Protein AF-A0A4U0UQM5-F1 (afdb_monomer_lite)

Secondary structure (DSSP, 8-state):
-----HHHHHHHHHHHHHTT---HHHHHHHHHHGGGSTTSTT-HHHH--STTTTTPPPP-HHHHHHHHHHHHHHT----

Organism: NCBI:txid329884

Sequence (79 aa):
IEKHDSHERFDVSLKFFKEGKFKTEGFTNFLYSRVFFPNGGGDFEHKGTINQMLELPKEDLDEATKVAMERQQATGGGH

Radius of gyration: 20.08 Å; chains: 1; bounding box: 41×27×46 Å

Structure (mmCIF, N/CA/C/O backbone):
data_AF-A0A4U0UQM5-F1
#
_entry.id   AF-A0A4U0UQM5-F1
#
loop_
_atom_site.group_PDB
_atom_site.id
_atom_site.type_symbol
_atom_site.label_atom_id
_atom_site.label_alt_id
_atom_site.label_comp_id
_atom_site.label_asym_id
_atom_site.label_entity_id
_atom_site.label_seq_id
_atom_site.pdbx_PDB_ins_code
_atom_site.Cartn_x
_atom_site.Cartn_y
_atom_site.Cartn_z
_atom_site.occupancy
_atom_site.B_iso_or_equiv
_atom_site.auth_seq_id
_atom_site.auth_comp_id
_atom_site.auth_asym_id
_atom_site.auth_atom_id
_atom_site.pdbx_PDB_model_num
ATOM 1 N N . ILE A 1 1 ? 15.889 17.659 -2.493 1.00 51.53 1 ILE A N 1
ATOM 2 C CA . ILE A 1 1 ? 15.173 16.416 -2.864 1.00 51.53 1 ILE A CA 1
ATOM 3 C C . ILE A 1 1 ? 14.931 16.488 -4.361 1.00 51.53 1 ILE A C 1
ATOM 5 O O . ILE A 1 1 ? 14.244 17.402 -4.801 1.00 51.53 1 ILE A O 1
ATOM 9 N N . GLU A 1 2 ? 15.566 15.613 -5.130 1.00 65.75 2 GLU A N 1
ATOM 10 C CA . GLU A 1 2 ? 15.430 15.552 -6.588 1.00 65.75 2 GLU A CA 1
ATOM 11 C C . GLU A 1 2 ? 14.096 14.881 -6.965 1.00 65.75 2 GLU A C 1
ATOM 13 O O . GLU A 1 2 ? 13.702 13.873 -6.366 1.00 65.75 2 GLU A O 1
ATOM 18 N N . LYS A 1 3 ? 13.347 15.479 -7.900 1.00 64.19 3 LYS A N 1
ATOM 19 C CA . LYS A 1 3 ? 12.084 14.918 -8.401 1.00 64.19 3 LYS A CA 1
ATOM 20 C C . LYS A 1 3 ? 12.406 14.004 -9.578 1.00 64.19 3 LYS A C 1
ATOM 22 O O . LYS A 1 3 ? 12.880 14.489 -10.595 1.00 64.19 3 LYS A O 1
ATOM 27 N N . HIS A 1 4 ? 12.100 12.720 -9.439 1.00 63.84 4 HIS A N 1
ATOM 28 C CA . HIS A 1 4 ? 12.143 11.765 -10.547 1.00 63.84 4 HIS A CA 1
ATOM 29 C C . HIS A 1 4 ? 10.724 11.330 -10.886 1.00 63.84 4 HIS A C 1
ATOM 31 O O . HIS A 1 4 ? 9.877 11.239 -9.988 1.00 63.84 4 HIS A O 1
ATOM 37 N N . ASP A 1 5 ? 10.493 11.052 -12.163 1.00 83.06 5 ASP A N 1
ATOM 38 C CA . ASP A 1 5 ? 9.228 10.521 -12.650 1.00 83.06 5 ASP A CA 1
ATOM 39 C C . ASP A 1 5 ? 8.961 9.111 -12.085 1.00 83.06 5 ASP A C 1
ATOM 41 O O . ASP A 1 5 ? 9.885 8.337 -11.804 1.00 83.06 5 ASP A O 1
ATOM 45 N N . SER A 1 6 ? 7.688 8.772 -11.867 1.00 77.75 6 SER A N 1
ATOM 46 C CA . SER A 1 6 ? 7.306 7.478 -11.296 1.00 77.75 6 SER A CA 1
ATOM 47 C C . SER A 1 6 ? 7.618 6.315 -12.242 1.00 77.75 6 SER A C 1
ATOM 49 O O . SER A 1 6 ? 8.040 5.259 -11.760 1.00 77.75 6 SER A O 1
ATOM 51 N N . HIS A 1 7 ? 7.501 6.501 -13.562 1.00 83.25 7 HIS A N 1
ATOM 52 C CA . HIS A 1 7 ? 7.876 5.485 -14.547 1.00 83.25 7 HIS A CA 1
ATOM 53 C C . HIS A 1 7 ? 9.385 5.261 -14.574 1.00 83.25 7 HIS A C 1
ATOM 55 O O . HIS A 1 7 ? 9.831 4.116 -14.565 1.00 83.25 7 HIS A O 1
ATOM 61 N N . GLU A 1 8 ? 10.178 6.330 -14.517 1.00 84.25 8 GLU A N 1
ATOM 62 C CA . GLU A 1 8 ? 11.640 6.225 -14.476 1.00 84.25 8 GLU A CA 1
ATOM 63 C C . GLU A 1 8 ? 12.108 5.431 -13.244 1.00 84.25 8 GLU A C 1
ATOM 65 O O . GLU A 1 8 ? 12.917 4.503 -13.351 1.00 84.25 8 GLU A O 1
ATOM 70 N N . ARG A 1 9 ? 11.531 5.727 -12.070 1.00 81.06 9 ARG A N 1
ATOM 71 C CA . ARG A 1 9 ? 11.795 4.974 -10.833 1.00 81.06 9 ARG A CA 1
ATOM 72 C C . ARG A 1 9 ? 11.414 3.503 -10.965 1.00 81.06 9 ARG A C 1
ATOM 74 O O . ARG A 1 9 ? 12.161 2.646 -10.488 1.00 81.06 9 ARG A O 1
ATOM 81 N N . PHE A 1 10 ? 10.283 3.203 -11.599 1.00 84.31 10 PHE A N 1
ATOM 82 C CA . PHE A 1 10 ? 9.838 1.831 -11.829 1.00 84.31 10 PHE A CA 1
ATOM 83 C C . PHE A 1 10 ? 10.790 1.072 -12.760 1.00 84.31 10 PHE A C 1
ATOM 85 O O . PHE A 1 10 ? 11.211 -0.032 -12.422 1.00 84.31 10 PHE A O 1
ATOM 92 N N . ASP A 1 11 ? 11.187 1.668 -13.885 1.00 85.75 11 ASP A N 1
ATOM 93 C CA . ASP A 1 11 ? 12.039 1.029 -14.893 1.00 85.75 11 ASP A CA 1
ATOM 94 C C . ASP A 1 11 ? 13.441 0.722 -14.366 1.00 85.75 11 ASP A C 1
ATOM 96 O O . ASP A 1 11 ? 13.978 -0.369 -14.587 1.00 85.75 11 ASP A O 1
ATOM 100 N N . VAL A 1 12 ? 14.033 1.665 -13.632 1.00 84.00 12 VAL A N 1
ATOM 101 C CA . VAL A 1 12 ? 15.325 1.470 -12.963 1.00 84.00 12 VAL A CA 1
ATOM 102 C C . VAL A 1 12 ? 15.224 0.338 -11.939 1.00 84.00 12 VAL A C 1
ATOM 104 O O . VAL A 1 12 ? 16.063 -0.565 -11.907 1.00 84.00 12 VAL A O 1
ATOM 107 N N . SER A 1 13 ? 14.153 0.330 -11.149 1.00 79.50 13 SER A N 1
ATOM 108 C CA . SER A 1 13 ? 13.930 -0.677 -10.111 1.00 79.50 13 SER A CA 1
ATOM 109 C C . SER A 1 13 ? 13.633 -2.066 -10.683 1.00 79.50 13 SER A C 1
ATOM 111 O O . SER A 1 13 ? 14.111 -3.070 -10.156 1.00 79.50 13 SER A O 1
ATOM 113 N N . LEU A 1 14 ? 12.921 -2.142 -11.810 1.00 84.19 14 LEU A N 1
ATOM 114 C CA . LEU A 1 14 ? 12.632 -3.381 -12.529 1.00 84.19 14 LEU A CA 1
ATOM 115 C C . LEU A 1 14 ? 13.907 -4.036 -13.074 1.00 84.19 14 LEU A C 1
ATOM 117 O O . LEU A 1 14 ? 14.023 -5.262 -13.055 1.00 84.19 14 LEU A O 1
ATOM 121 N N . LYS A 1 15 ? 14.879 -3.242 -13.540 1.00 85.19 15 LYS A N 1
ATOM 122 C CA . LYS A 1 15 ? 16.191 -3.759 -13.964 1.00 85.19 15 LYS A CA 1
ATOM 123 C C . LYS A 1 15 ? 16.939 -4.379 -12.785 1.00 85.19 15 LYS A C 1
ATOM 125 O O .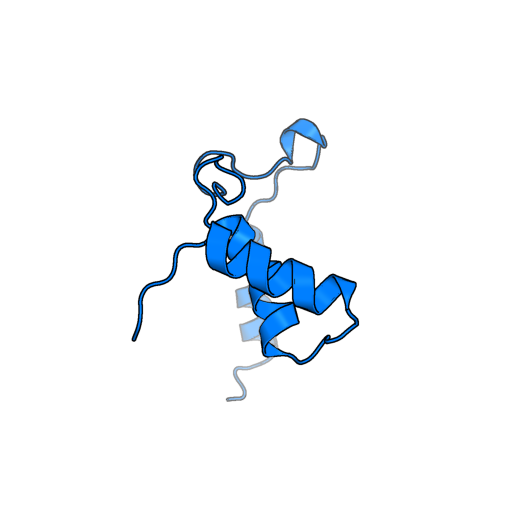 LYS A 1 15 ? 17.371 -5.524 -12.882 1.00 85.19 15 LYS A O 1
ATOM 130 N N . PHE A 1 16 ? 17.001 -3.686 -11.646 1.00 79.88 16 PHE A N 1
ATOM 131 C CA . PHE A 1 16 ? 17.628 -4.229 -10.437 1.00 79.88 16 PHE A CA 1
ATOM 132 C C . PHE A 1 16 ? 16.940 -5.498 -9.927 1.00 79.88 16 PHE A C 1
ATOM 134 O O . PHE A 1 16 ? 17.624 -6.444 -9.537 1.00 79.88 16 PHE A O 1
ATOM 141 N N . PHE A 1 17 ? 15.608 -5.552 -9.993 1.00 77.44 17 PHE A N 1
ATOM 142 C CA . PHE A 1 17 ? 14.836 -6.743 -9.645 1.00 77.44 17 PHE A CA 1
ATOM 143 C C . PHE A 1 17 ? 15.193 -7.939 -10.542 1.00 77.44 17 PHE A C 1
ATOM 145 O O . PHE A 1 17 ? 15.498 -9.018 -10.039 1.00 77.44 17 PHE A O 1
ATOM 152 N N . LYS A 1 18 ? 15.224 -7.746 -11.869 1.00 80.06 18 LYS A N 1
ATOM 153 C CA . LYS A 1 18 ? 15.584 -8.798 -12.842 1.00 80.06 18 LYS A CA 1
ATOM 154 C C . LYS A 1 18 ? 17.021 -9.297 -12.680 1.00 80.06 18 LYS A C 1
ATOM 156 O O . LYS A 1 18 ? 17.289 -10.468 -12.920 1.00 80.06 18 LYS A O 1
ATOM 161 N N . GLU A 1 19 ? 17.930 -8.423 -12.263 1.00 83.06 19 GLU A N 1
ATOM 162 C CA . GLU A 1 19 ? 19.340 -8.748 -12.016 1.00 83.06 19 GLU A CA 1
ATOM 163 C C . GLU A 1 19 ? 19.589 -9.379 -10.633 1.00 83.06 19 GLU A C 1
ATOM 165 O O . GLU A 1 19 ? 20.739 -9.598 -10.255 1.00 83.06 19 GLU A O 1
ATOM 170 N N . GLY A 1 20 ? 18.539 -9.644 -9.846 1.00 72.88 20 GLY A N 1
ATOM 171 C CA . GLY A 1 20 ? 18.667 -10.210 -8.501 1.00 72.88 20 GLY A CA 1
ATOM 172 C C . GLY A 1 20 ? 19.278 -9.245 -7.479 1.00 72.88 20 GLY A C 1
ATOM 173 O O . GLY A 1 20 ? 19.663 -9.648 -6.381 1.00 72.88 20 GLY A O 1
ATOM 174 N N . LYS A 1 21 ? 19.361 -7.951 -7.807 1.00 70.69 21 LYS A N 1
ATOM 175 C CA . LYS A 1 21 ? 19.893 -6.890 -6.943 1.00 70.69 21 LYS A CA 1
ATOM 176 C C . LYS A 1 21 ? 18.784 -6.359 -6.031 1.00 70.69 21 LYS A C 1
ATOM 178 O O . LYS A 1 21 ? 18.485 -5.169 -6.020 1.00 70.69 21 LYS A O 1
ATOM 183 N N . PHE A 1 22 ? 18.203 -7.256 -5.231 1.00 62.59 22 PHE A N 1
ATOM 184 C CA . PHE A 1 22 ? 17.112 -7.018 -4.270 1.00 62.59 22 PHE A CA 1
ATOM 185 C C . PHE A 1 22 ? 17.496 -6.144 -3.061 1.00 62.59 22 PHE A C 1
ATOM 187 O O . PHE A 1 22 ? 16.862 -6.231 -2.009 1.00 62.59 22 PHE A O 1
ATOM 194 N N . LYS A 1 23 ? 18.538 -5.306 -3.153 1.00 66.81 23 LYS A N 1
ATOM 195 C CA . LYS A 1 23 ? 18.827 -4.363 -2.067 1.00 66.81 23 LYS A CA 1
ATOM 196 C C . LYS A 1 23 ? 17.585 -3.493 -1.840 1.00 66.81 23 LYS A C 1
ATOM 198 O O . LYS A 1 23 ? 16.894 -3.124 -2.792 1.00 66.81 23 LYS A O 1
ATOM 203 N N . THR A 1 24 ? 17.301 -3.222 -0.570 1.00 63.44 24 THR A N 1
ATOM 204 C CA . THR A 1 24 ? 16.054 -2.639 -0.044 1.00 63.44 24 THR A CA 1
ATOM 205 C C . THR A 1 24 ? 15.509 -1.470 -0.866 1.00 63.44 24 THR A C 1
ATOM 207 O O . THR A 1 24 ? 14.302 -1.389 -1.076 1.00 63.44 24 THR A O 1
ATOM 210 N N . GLU A 1 25 ? 16.373 -0.606 -1.393 1.00 65.44 25 GLU A N 1
ATOM 211 C CA . GLU A 1 25 ? 15.988 0.579 -2.170 1.00 65.44 25 GLU A CA 1
ATOM 212 C C . GLU A 1 25 ? 15.375 0.248 -3.543 1.00 65.44 25 GLU A C 1
ATOM 214 O O . GLU A 1 25 ? 14.339 0.806 -3.904 1.00 65.44 25 GLU A O 1
ATOM 219 N N . GLY A 1 26 ? 15.959 -0.692 -4.296 1.00 65.44 26 GLY A N 1
ATOM 220 C CA . GLY A 1 26 ? 15.439 -1.102 -5.608 1.00 65.44 26 GLY A CA 1
ATOM 221 C C . GLY A 1 26 ? 14.133 -1.886 -5.488 1.00 65.44 26 GLY A C 1
ATOM 222 O O . GLY A 1 26 ? 13.203 -1.690 -6.264 1.00 65.44 26 GLY A O 1
ATOM 223 N N . PHE A 1 27 ? 14.019 -2.722 -4.457 1.00 69.06 27 PHE A N 1
ATOM 224 C CA . PHE A 1 27 ? 12.792 -3.470 -4.188 1.00 69.06 27 PHE A CA 1
ATOM 225 C C . PHE A 1 27 ? 11.640 -2.558 -3.735 1.00 69.06 27 PHE A C 1
ATOM 227 O O . PHE A 1 27 ? 10.520 -2.680 -4.228 1.00 69.06 27 PHE A O 1
ATOM 234 N N . THR A 1 28 ? 11.918 -1.592 -2.854 1.00 72.31 28 THR A N 1
ATOM 235 C CA . THR A 1 28 ? 10.907 -0.645 -2.353 1.00 72.31 28 THR A CA 1
ATOM 236 C C . THR A 1 28 ? 10.390 0.258 -3.471 1.00 72.31 28 THR A C 1
ATOM 238 O O . THR A 1 28 ? 9.181 0.418 -3.633 1.00 72.31 28 THR A O 1
ATOM 241 N N . ASN A 1 29 ? 11.283 0.801 -4.302 1.00 76.56 29 ASN A N 1
ATOM 242 C CA . ASN A 1 29 ? 10.876 1.636 -5.429 1.00 76.56 29 ASN A CA 1
ATOM 243 C C . ASN A 1 29 ? 10.070 0.851 -6.470 1.00 76.56 29 ASN A C 1
ATOM 245 O O . ASN A 1 29 ? 9.083 1.378 -6.982 1.00 76.56 29 ASN A O 1
ATOM 249 N N . PHE A 1 30 ? 10.423 -0.409 -6.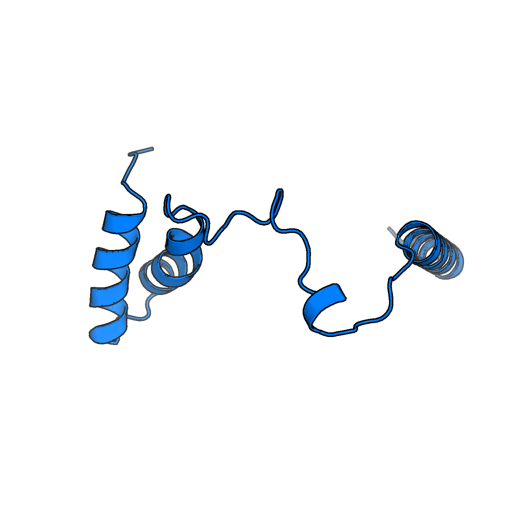748 1.00 78.44 30 PHE A N 1
ATOM 250 C CA . PHE A 1 30 ? 9.631 -1.272 -7.629 1.00 78.44 30 PHE A CA 1
ATOM 251 C C . PHE A 1 30 ? 8.195 -1.460 -7.115 1.00 78.44 30 PHE A C 1
ATOM 253 O O . PHE A 1 30 ? 7.248 -1.308 -7.886 1.00 78.44 30 PHE A O 1
ATOM 260 N N . LEU A 1 31 ? 8.027 -1.744 -5.819 1.00 77.06 31 LEU A N 1
ATOM 261 C CA . LEU A 1 31 ? 6.710 -1.982 -5.223 1.00 77.06 31 LEU A CA 1
ATOM 262 C C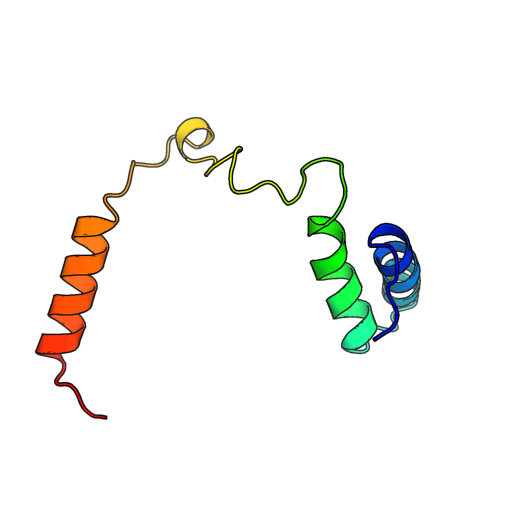 . LEU A 1 31 ? 5.817 -0.736 -5.230 1.00 77.06 31 LEU A C 1
ATOM 264 O O . LEU A 1 31 ? 4.642 -0.830 -5.579 1.00 77.06 31 LEU A O 1
ATOM 268 N N . TYR A 1 32 ? 6.362 0.426 -4.857 1.00 80.81 32 TYR A N 1
ATOM 269 C CA . TYR A 1 32 ? 5.537 1.604 -4.572 1.00 80.81 32 TYR A CA 1
ATOM 270 C C . TYR A 1 32 ? 5.458 2.627 -5.709 1.00 80.81 32 TYR A C 1
ATOM 272 O O . TYR A 1 32 ? 4.568 3.468 -5.689 1.00 80.81 32 TYR A O 1
ATOM 280 N N . SER A 1 33 ? 6.322 2.586 -6.727 1.00 83.69 33 SER A N 1
ATOM 281 C CA . SER A 1 33 ? 6.274 3.577 -7.823 1.00 83.69 33 SER A CA 1
ATOM 282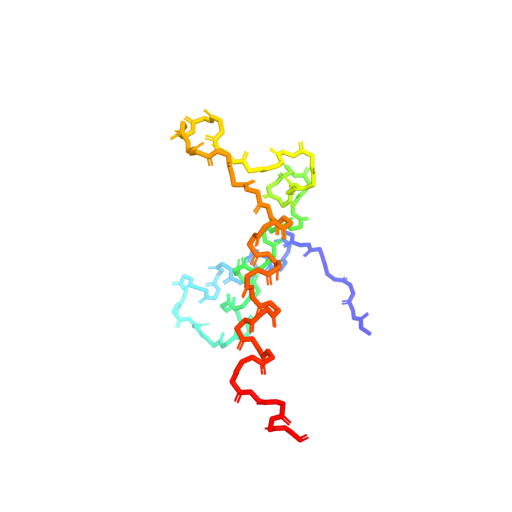 C C . SER A 1 33 ? 5.029 3.452 -8.708 1.00 83.69 33 SER A C 1
ATOM 284 O O . SER A 1 33 ? 4.491 4.466 -9.153 1.00 83.69 33 SER A O 1
ATOM 286 N N . ARG A 1 34 ? 4.522 2.229 -8.915 1.00 82.69 34 ARG A N 1
ATOM 287 C CA . ARG A 1 34 ? 3.388 1.951 -9.815 1.00 82.69 34 ARG A CA 1
ATOM 288 C C . ARG A 1 34 ? 2.077 2.613 -9.379 1.00 82.69 34 ARG A C 1
ATOM 290 O O . ARG A 1 34 ? 1.237 2.901 -10.227 1.00 82.69 34 ARG A O 1
ATOM 297 N N . VAL A 1 35 ? 1.896 2.872 -8.082 1.00 83.69 35 VAL A N 1
ATOM 298 C CA . VAL A 1 35 ? 0.688 3.537 -7.559 1.00 83.69 35 VAL A CA 1
ATOM 299 C C . VAL A 1 35 ? 0.540 4.960 -8.113 1.00 83.69 35 VAL A C 1
ATOM 301 O O . VAL A 1 35 ? -0.571 5.446 -8.278 1.00 83.69 35 VAL A O 1
ATOM 304 N N . PHE A 1 36 ? 1.655 5.600 -8.477 1.00 84.88 36 PHE A N 1
ATOM 305 C CA . PHE A 1 36 ? 1.698 6.969 -8.993 1.00 84.88 36 PHE A CA 1
ATOM 306 C C . PHE A 1 36 ? 1.640 7.049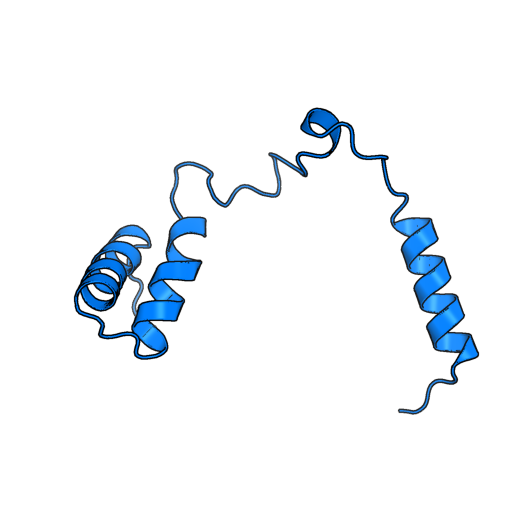 -10.524 1.00 84.88 36 PHE A C 1
ATOM 308 O O . PHE A 1 36 ? 1.963 8.089 -11.096 1.00 84.88 36 PHE A O 1
ATOM 315 N N . PHE A 1 37 ? 1.300 5.960 -11.216 1.00 84.44 37 PHE A N 1
ATOM 316 C CA . PHE A 1 37 ? 1.146 5.992 -12.669 1.00 84.44 37 PHE A CA 1
ATOM 317 C C . PHE A 1 37 ? -0.180 6.681 -13.038 1.00 84.44 37 PHE A C 1
ATOM 319 O O . PHE A 1 37 ? -1.195 6.463 -12.373 1.00 84.44 37 PHE A O 1
ATOM 326 N N . PRO A 1 38 ? -0.228 7.461 -14.134 1.00 82.06 38 PRO A N 1
ATOM 327 C CA . PRO A 1 38 ? -1.415 8.228 -14.522 1.00 82.06 38 PRO A CA 1
ATOM 328 C C . PRO A 1 38 ? -2.577 7.355 -15.025 1.00 82.06 38 PRO A C 1
ATOM 330 O O . PRO A 1 38 ? -3.659 7.858 -15.303 1.00 82.06 38 PRO A O 1
ATOM 333 N N . ASN A 1 39 ? -2.385 6.038 -15.131 1.00 82.00 39 ASN A N 1
ATOM 334 C CA . ASN A 1 39 ? -3.405 5.081 -15.565 1.00 82.00 39 ASN A CA 1
ATOM 335 C C . ASN A 1 39 ? -4.457 4.752 -14.484 1.00 82.00 39 ASN A C 1
ATOM 337 O O . ASN A 1 39 ? -5.256 3.831 -14.662 1.00 82.00 39 ASN A O 1
ATOM 341 N N . GLY A 1 40 ? -4.438 5.460 -13.350 1.00 76.44 40 GLY A N 1
ATOM 342 C CA . GLY A 1 40 ? -5.400 5.286 -12.262 1.00 76.44 40 GLY A CA 1
ATOM 343 C C . GLY A 1 40 ? -5.237 3.969 -11.501 1.00 76.44 40 GLY A C 1
ATOM 344 O O . GLY A 1 40 ? -6.193 3.498 -10.886 1.00 76.44 40 GLY A O 1
ATOM 345 N N . GLY A 1 41 ? -4.062 3.331 -11.561 1.00 80.00 41 GLY A N 1
ATOM 346 C CA . GLY A 1 41 ? -3.765 2.127 -10.777 1.00 80.00 41 GLY A CA 1
ATOM 347 C C . GLY A 1 41 ? -3.741 2.374 -9.264 1.00 80.00 41 GLY A C 1
ATOM 348 O O . GLY A 1 41 ? -4.036 1.460 -8.504 1.00 80.00 41 GLY A O 1
ATOM 349 N N . GLY A 1 42 ? -3.424 3.602 -8.844 1.00 80.75 42 GLY A N 1
ATOM 350 C CA . GLY A 1 42 ? -3.479 4.050 -7.450 1.00 80.75 42 GLY A CA 1
ATOM 351 C C . GLY A 1 42 ? -4.698 4.896 -7.090 1.00 80.75 42 GLY A C 1
ATOM 352 O O . GLY A 1 42 ? -4.704 5.521 -6.035 1.00 80.75 42 GLY A O 1
ATOM 353 N N . ASP A 1 43 ? -5.708 4.960 -7.959 1.00 81.31 43 ASP A N 1
ATOM 354 C CA . ASP A 1 43 ? -6.950 5.677 -7.667 1.00 81.31 43 ASP A CA 1
ATOM 355 C C . ASP A 1 43 ? -7.854 4.813 -6.780 1.00 81.31 43 ASP A C 1
ATOM 357 O O . ASP A 1 43 ? -8.687 4.048 -7.267 1.00 81.31 43 ASP A O 1
ATOM 361 N N . PHE A 1 44 ? -7.633 4.901 -5.469 1.00 78.50 44 PHE A N 1
ATOM 362 C CA . PHE A 1 44 ? -8.455 4.237 -4.454 1.00 78.50 44 PHE A CA 1
ATOM 363 C C . PHE A 1 44 ? -9.631 5.105 -3.993 1.00 78.50 44 PHE A C 1
ATOM 365 O O . PHE A 1 44 ? -10.590 4.583 -3.429 1.00 78.50 44 PHE A O 1
ATOM 372 N N . GLU A 1 45 ? -9.569 6.415 -4.241 1.00 76.19 45 GLU A N 1
ATOM 373 C CA . GLU A 1 45 ? -10.580 7.374 -3.792 1.00 76.19 45 GLU A CA 1
ATOM 374 C C . GLU A 1 45 ? -11.861 7.273 -4.625 1.00 76.19 45 GLU A C 1
ATOM 376 O O . GLU A 1 45 ? -12.952 7.224 -4.062 1.00 76.19 45 GLU A O 1
ATOM 381 N N . HIS A 1 46 ? -11.748 7.182 -5.955 1.00 81.19 46 HIS A N 1
ATOM 382 C CA . HIS A 1 46 ? -12.925 7.170 -6.832 1.00 81.19 46 HIS A CA 1
ATOM 383 C C . HIS A 1 46 ? -13.402 5.754 -7.160 1.00 81.19 46 HIS A C 1
ATOM 385 O O . HIS A 1 46 ? -14.591 5.544 -7.400 1.00 81.19 46 HIS A O 1
ATOM 391 N N . LYS A 1 47 ? -12.494 4.768 -7.174 1.00 76.56 47 LYS A N 1
ATOM 392 C CA . LYS A 1 47 ? -12.842 3.364 -7.457 1.00 76.56 47 LYS A CA 1
ATOM 393 C C . LYS A 1 47 ? -13.414 2.631 -6.246 1.00 76.56 47 LYS A C 1
ATOM 395 O O . LYS A 1 47 ? -14.112 1.637 -6.432 1.00 76.56 47 LYS A O 1
ATOM 400 N N . GLY A 1 48 ? -13.139 3.120 -5.035 1.00 76.50 48 GLY A N 1
ATOM 401 C CA . GLY A 1 48 ? -13.582 2.492 -3.793 1.00 76.50 48 GLY A CA 1
ATOM 402 C C . GLY A 1 48 ? -13.086 1.049 -3.641 1.00 76.50 48 GLY A C 1
ATOM 403 O O . GLY A 1 48 ? -12.105 0.629 -4.259 1.00 76.50 48 GLY A O 1
ATOM 404 N N . THR A 1 49 ? -13.763 0.271 -2.795 1.00 79.38 49 THR A N 1
ATOM 405 C CA . THR A 1 49 ? -13.491 -1.164 -2.638 1.00 79.38 49 THR A CA 1
ATOM 406 C C . THR A 1 49 ? -14.261 -1.984 -3.672 1.00 79.38 49 THR A C 1
ATOM 408 O O . THR A 1 49 ? -15.347 -1.615 -4.115 1.00 79.38 49 THR A O 1
ATOM 411 N N . ILE A 1 50 ? -13.743 -3.162 -4.019 1.00 83.69 50 ILE A N 1
ATOM 412 C CA . ILE A 1 50 ? -14.401 -4.094 -4.951 1.00 83.69 50 ILE A CA 1
ATOM 413 C C . ILE A 1 50 ? -15.466 -4.976 -4.275 1.00 83.69 50 ILE A C 1
ATOM 415 O O . ILE A 1 50 ? -15.839 -6.015 -4.814 1.00 83.69 50 ILE A O 1
ATOM 419 N N . ASN A 1 51 ? -15.978 -4.580 -3.104 1.00 82.44 51 ASN A N 1
ATOM 420 C CA . ASN A 1 51 ? -16.886 -5.402 -2.295 1.00 82.44 51 ASN A CA 1
ATOM 421 C C . ASN A 1 51 ? -18.159 -5.790 -3.058 1.00 82.44 51 ASN A C 1
ATOM 423 O O . ASN A 1 51 ? -18.595 -6.927 -2.955 1.00 82.44 51 ASN A O 1
ATOM 427 N N . GLN A 1 52 ? -18.713 -4.887 -3.874 1.00 81.00 52 GLN A N 1
ATOM 428 C CA . GLN A 1 52 ? -19.886 -5.190 -4.706 1.00 81.00 52 GLN A CA 1
ATOM 429 C C . GLN A 1 52 ? -19.589 -6.238 -5.784 1.00 81.00 52 GLN A C 1
ATOM 431 O O . GLN A 1 52 ? -20.409 -7.112 -6.028 1.00 81.00 52 GLN A O 1
ATOM 436 N N . MET A 1 53 ? -18.411 -6.166 -6.411 1.00 82.88 53 MET A N 1
ATOM 437 C CA . MET A 1 53 ? -17.989 -7.132 -7.430 1.00 82.88 53 MET A CA 1
ATOM 438 C C . MET A 1 53 ? -17.730 -8.516 -6.828 1.00 82.88 53 MET A C 1
ATOM 440 O O . MET A 1 53 ? -17.963 -9.526 -7.482 1.00 82.88 53 MET A O 1
ATOM 444 N N . LEU A 1 54 ? -17.223 -8.551 -5.596 1.00 88.19 54 LEU A N 1
ATOM 445 C CA . LEU A 1 54 ? -16.924 -9.776 -4.859 1.00 88.19 54 LEU A CA 1
ATOM 446 C C . LEU A 1 54 ? -18.096 -10.270 -3.997 1.00 88.19 54 LEU A C 1
ATOM 448 O O . LEU A 1 54 ? -17.923 -11.236 -3.259 1.00 88.19 54 LEU A O 1
ATOM 452 N N . GLU A 1 55 ? -19.249 -9.595 -4.055 1.00 88.00 55 GLU A N 1
ATOM 453 C CA . GLU A 1 55 ? -20.432 -9.869 -3.226 1.00 88.00 55 GLU A CA 1
ATOM 454 C C . GLU A 1 55 ? -20.115 -9.950 -1.718 1.00 88.00 55 GLU A C 1
ATOM 456 O O . GLU A 1 55 ? -20.752 -10.681 -0.958 1.00 88.00 55 GLU A O 1
ATOM 461 N N . LEU A 1 56 ? -19.115 -9.185 -1.266 1.00 88.12 56 LEU A N 1
ATOM 462 C CA . LEU A 1 56 ? -18.745 -9.128 0.142 1.00 88.12 56 LEU A CA 1
ATOM 463 C C . LEU A 1 56 ? -19.812 -8.363 0.934 1.00 88.12 56 LEU A C 1
ATOM 465 O O . LEU A 1 56 ? -20.350 -7.361 0.443 1.00 88.12 56 LEU A O 1
ATOM 469 N N . PRO A 1 57 ? -20.101 -8.788 2.176 1.00 87.00 57 PRO A N 1
ATOM 470 C CA . PRO A 1 57 ? -21.024 -8.069 3.037 1.00 87.00 57 PRO A CA 1
ATOM 471 C C . PRO A 1 57 ? -20.543 -6.631 3.254 1.00 87.00 57 PRO A C 1
ATOM 473 O O . PRO A 1 57 ? -19.348 -6.360 3.388 1.00 87.00 57 PRO A O 1
ATOM 476 N N . LYS A 1 58 ? -21.492 -5.691 3.287 1.00 83.25 58 LYS A N 1
ATOM 477 C CA . LYS A 1 58 ? -21.197 -4.302 3.630 1.00 83.25 58 LYS A CA 1
ATOM 478 C C . LYS A 1 58 ? -20.944 -4.212 5.132 1.00 83.25 58 LYS A C 1
ATOM 480 O O . LYS A 1 58 ? -21.843 -4.486 5.922 1.00 83.25 58 LYS A O 1
ATOM 485 N N . GLU A 1 59 ? -19.733 -3.821 5.500 1.00 83.94 59 GLU A N 1
ATOM 486 C CA . GLU A 1 59 ? -19.352 -3.603 6.892 1.00 83.94 59 GLU A CA 1
ATOM 487 C C . GLU A 1 59 ? -1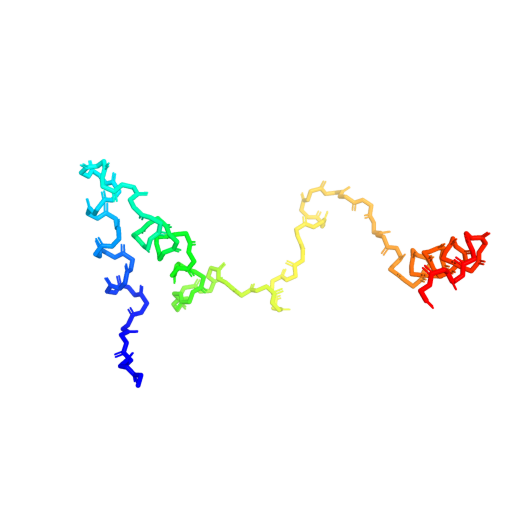9.791 -2.212 7.364 1.00 83.94 59 GLU A C 1
ATOM 489 O O . GLU A 1 59 ? -19.767 -1.242 6.598 1.00 83.94 59 GLU A O 1
ATOM 494 N N . ASP A 1 60 ? -20.187 -2.128 8.633 1.00 88.25 60 ASP A N 1
ATOM 495 C CA . ASP A 1 60 ? -20.419 -0.869 9.333 1.00 88.25 60 ASP A CA 1
ATOM 496 C C . ASP A 1 60 ? -19.149 -0.498 10.108 1.00 88.25 60 ASP A C 1
ATOM 498 O O . ASP A 1 60 ? -18.808 -1.108 11.128 1.00 88.25 60 ASP A O 1
ATOM 502 N N . LEU A 1 61 ? -18.412 0.477 9.573 1.00 88.19 61 LEU A N 1
ATOM 503 C CA . LEU A 1 61 ? -17.156 0.933 10.161 1.00 88.19 61 LEU A CA 1
ATOM 504 C C . LEU A 1 61 ? -17.374 1.685 11.479 1.00 88.19 61 LEU A C 1
ATOM 506 O O . LEU A 1 61 ? -16.482 1.654 12.329 1.00 88.19 61 LEU A O 1
ATOM 510 N N . ASP A 1 62 ? -18.531 2.320 11.677 1.00 91.06 62 ASP A N 1
ATOM 511 C CA . ASP A 1 62 ? -18.826 3.052 12.910 1.00 91.06 62 ASP A CA 1
ATOM 512 C C . ASP A 1 62 ? -19.023 2.066 14.066 1.00 91.06 62 ASP A C 1
ATOM 514 O O . ASP A 1 62 ? -18.415 2.218 15.130 1.00 91.06 62 ASP A O 1
ATOM 518 N N . GLU A 1 63 ? -19.775 0.986 13.836 1.00 92.56 63 GLU A N 1
ATOM 519 C CA . GLU A 1 63 ? -19.938 -0.087 14.825 1.00 92.56 63 GLU A CA 1
ATOM 520 C C . GLU A 1 63 ? -18.614 -0.812 15.107 1.00 92.56 63 GLU A C 1
ATOM 522 O O . GLU A 1 63 ? -18.261 -1.038 16.269 1.00 92.56 63 GLU A O 1
ATOM 527 N N . ALA A 1 64 ? -17.818 -1.115 14.075 1.00 90.44 64 ALA A N 1
ATOM 528 C CA . ALA A 1 64 ? -16.493 -1.708 14.266 1.00 90.44 64 ALA A CA 1
ATOM 529 C C . ALA A 1 64 ? -15.566 -0.804 15.105 1.00 90.44 64 ALA A C 1
ATOM 531 O O . ALA A 1 64 ? -14.842 -1.288 15.983 1.00 90.44 64 ALA A O 1
ATOM 532 N N . THR A 1 65 ? -15.621 0.511 14.875 1.00 92.12 65 THR A N 1
ATOM 533 C CA . THR A 1 65 ? -14.835 1.512 15.613 1.00 92.12 65 THR A CA 1
ATOM 534 C C . THR A 1 65 ? -15.281 1.597 17.068 1.00 92.12 65 THR A C 1
ATOM 536 O O . THR A 1 65 ? -14.446 1.582 17.973 1.00 92.12 65 THR A O 1
ATOM 539 N N . LYS A 1 66 ? -16.593 1.605 17.316 1.00 94.25 66 LYS A N 1
ATOM 540 C CA . LYS A 1 66 ? -17.162 1.578 18.665 1.00 94.25 66 LYS A CA 1
ATOM 541 C C . LYS A 1 66 ? -16.707 0.346 19.446 1.00 94.25 66 LYS A C 1
ATOM 543 O O . LYS A 1 66 ? -16.203 0.489 20.558 1.00 94.25 66 LYS A O 1
ATOM 548 N N . VAL A 1 67 ? -16.779 -0.844 18.846 1.00 91.94 67 VAL A N 1
ATOM 549 C CA . VAL A 1 67 ? -16.296 -2.089 19.468 1.00 91.94 67 VAL A CA 1
ATOM 550 C C . VAL A 1 67 ? -14.795 -2.020 19.769 1.00 91.94 67 VAL A C 1
ATOM 552 O O . VAL A 1 67 ? -14.351 -2.490 20.818 1.00 91.94 67 VAL A O 1
ATOM 555 N N . ALA A 1 68 ? -13.989 -1.432 18.881 1.00 90.62 68 ALA A N 1
ATOM 556 C CA . ALA A 1 68 ? -12.558 -1.248 19.124 1.00 90.62 68 ALA A CA 1
ATOM 557 C C . ALA A 1 68 ? -12.289 -0.310 20.317 1.00 90.62 68 ALA A C 1
ATOM 559 O O . ALA A 1 68 ? -11.445 -0.621 21.160 1.00 90.62 68 ALA A O 1
ATOM 560 N N . MET A 1 69 ? -13.040 0.789 20.433 1.00 93.31 69 MET A N 1
ATOM 561 C CA . MET A 1 69 ? -12.952 1.712 21.570 1.00 93.31 69 MET A CA 1
ATOM 562 C C . MET A 1 69 ? -13.386 1.055 22.884 1.00 93.31 69 MET A C 1
ATOM 564 O O . MET A 1 69 ? -12.701 1.202 23.895 1.00 93.31 69 MET A O 1
ATOM 568 N N . GLU A 1 70 ? -14.487 0.301 22.876 1.00 92.62 70 GLU A N 1
ATOM 569 C CA . GLU A 1 70 ? -14.960 -0.453 24.042 1.00 92.62 70 GLU A CA 1
ATOM 570 C C . GLU A 1 70 ? -13.909 -1.470 24.503 1.00 92.62 70 GLU A C 1
ATOM 572 O O . GLU A 1 70 ? -13.605 -1.553 25.694 1.00 92.62 70 GLU A O 1
ATOM 577 N N . ARG A 1 71 ? -13.281 -2.190 23.562 1.00 91.06 71 ARG A N 1
ATOM 578 C CA . ARG A 1 71 ? -12.164 -3.100 23.858 1.00 91.06 71 ARG A CA 1
ATOM 579 C C . ARG A 1 71 ? -10.985 -2.365 24.488 1.00 91.06 71 ARG A C 1
ATOM 581 O O . ARG A 1 71 ? -10.499 -2.820 25.516 1.00 91.06 71 ARG A O 1
ATOM 588 N N . GLN A 1 72 ? -10.561 -1.233 23.918 1.00 90.31 72 GLN A N 1
ATOM 589 C CA . GLN A 1 72 ? -9.455 -0.428 24.452 1.00 90.31 72 GLN A CA 1
ATOM 590 C C . GLN A 1 72 ? -9.728 0.034 25.892 1.00 90.31 72 GLN A C 1
ATOM 592 O O . GLN A 1 72 ? -8.840 -0.025 26.744 1.00 90.31 72 GLN A O 1
ATOM 597 N N . GLN A 1 73 ? -10.954 0.477 26.175 1.00 87.62 73 GLN A N 1
ATOM 598 C CA . GLN A 1 73 ? -11.360 0.922 27.510 1.00 87.62 73 GLN A CA 1
ATOM 599 C C . GLN A 1 73 ? -11.426 -0.244 28.504 1.00 87.62 73 GLN A C 1
ATOM 601 O O . GLN A 1 73 ? -10.946 -0.114 29.629 1.00 87.62 73 GLN A O 1
ATOM 606 N N . ALA A 1 74 ? -11.954 -1.397 28.083 1.00 82.44 74 ALA A N 1
ATOM 607 C CA . ALA A 1 74 ? -12.046 -2.599 28.909 1.00 82.44 74 ALA A CA 1
ATOM 608 C C . ALA A 1 74 ? -10.673 -3.207 29.243 1.00 82.44 74 ALA A C 1
ATOM 610 O O . ALA A 1 74 ? -10.503 -3.780 30.318 1.00 82.44 74 ALA A O 1
ATOM 611 N N . THR A 1 75 ? -9.680 -3.064 28.358 1.00 74.81 75 THR A N 1
ATOM 612 C CA . THR A 1 75 ? -8.304 -3.520 28.617 1.00 74.81 75 THR A CA 1
ATOM 613 C C . THR A 1 75 ? -7.494 -2.576 29.508 1.00 74.81 75 THR A C 1
ATOM 615 O O . THR A 1 75 ? -6.387 -2.936 29.898 1.00 74.81 75 THR A O 1
ATOM 618 N N . GLY A 1 76 ? -8.042 -1.410 29.875 1.00 59.56 76 GLY A N 1
ATOM 619 C CA . GLY A 1 76 ? -7.359 -0.395 30.671 1.00 59.56 76 GLY A CA 1
ATOM 620 C C . GLY A 1 76 ? -6.279 0.328 29.864 1.00 59.56 76 GLY A C 1
ATOM 621 O O . GLY A 1 76 ? -5.375 -0.288 29.307 1.00 59.56 76 GLY A O 1
ATOM 622 N N . GLY A 1 77 ? -6.366 1.658 29.803 1.00 58.00 77 GLY A N 1
ATOM 623 C CA . GLY A 1 77 ? -5.345 2.528 29.217 1.00 58.00 77 GLY A CA 1
ATOM 624 C C . GLY A 1 77 ? -4.023 2.460 29.983 1.00 58.00 77 GLY A C 1
ATOM 625 O O . GLY A 1 77 ? -3.723 3.341 30.778 1.00 58.00 77 GLY A O 1
ATOM 626 N N . GLY A 1 78 ? -3.252 1.399 29.757 1.00 56.69 78 GLY A N 1
ATOM 627 C CA . GLY A 1 78 ? -1.887 1.232 30.239 1.00 56.69 78 GLY A CA 1
ATOM 628 C C . GLY A 1 78 ? -0.878 1.790 29.242 1.00 56.69 78 GLY A C 1
ATOM 629 O O . GLY A 1 78 ? -0.145 1.017 28.626 1.00 56.69 78 GLY A O 1
ATOM 630 N N . HIS A 1 79 ? -0.858 3.112 29.080 1.00 52.00 79 HIS A N 1
ATOM 631 C CA . HIS A 1 79 ? 0.326 3.881 28.692 1.00 52.00 79 HIS A CA 1
ATOM 632 C C . HIS A 1 79 ? 0.521 4.982 29.729 1.00 52.00 79 HIS A C 1
ATOM 634 O O . HIS A 1 79 ? -0.467 5.703 29.993 1.00 52.00 79 HIS A O 1
#

pLDDT: mean 79.45, std 9.84, range [51.53, 94.25]

Foldseek 3Di:
DDDDQLVVLQVQLVVCVVVVVVDPSSVVSNVPSVLPDPPCVVVCPVVPDCCVVVVNDDDDVVVVVVVVVVVCVVVPPPD